Protein AF-A0A958L1R4-F1 (afdb_monomer)

Solvent-accessible surface area (backbone atoms only — not comparable to full-atom values): 6990 Å² total; per-residue (Å²): 76,35,38,36,32,51,45,64,54,96,88,48,94,60,67,41,55,24,39,28,36,67,78,59,57,101,81,49,54,74,39,52,61,81,75,53,76,90,35,90,62,46,78,47,75,43,38,102,87,28,36,29,36,39,30,55,58,89,77,28,43,35,39,32,49,40,82,95,27,45,34,26,48,28,42,77,49,94,89,55,87,46,46,74,34,57,34,39,33,39,28,76,46,97,84,72,44,68,52,44,29,36,24,37,78,84,25,62,84,75,66,47,73,41,80,61,51,58,71,72,72,66,107

Nearest PDB structur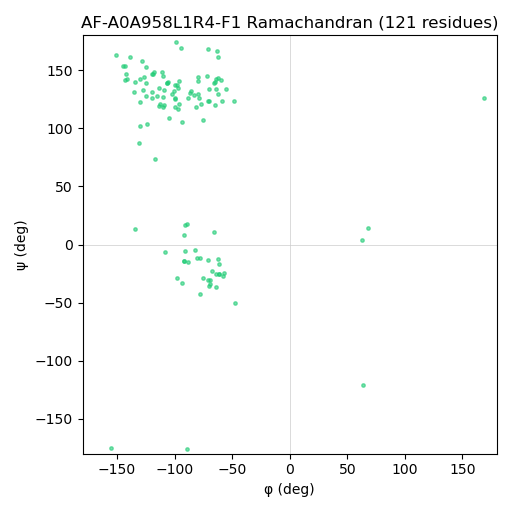es (foldseek):
  4i3d-assembly2_B  TM=4.822E-01  e=2.311E+00  Anguilla japonica
  4i3c-assembly2_B  TM=4.439E-01  e=3.949E+00  Anguilla japonica
  7sn3-assembly1_C  TM=2.971E-01  e=2.191E+00  Severe acute respiratory syndrome coronavirus 2
  8fez-assembly1_B  TM=2.647E-01  e=8.818E+00  Severe acute respiratory syndrome coronavirus 2

Secondary structure (DSSP, 8-state):
-EEEEEE--TT-SS-EEEEEESS--TT---EETTTSPP-SSEEEEEETTEEEEEEEETTEEEEEEPTT--EEEE-S-TTSPPEEESEEEEEE-TTS-EEEEEE-HHHHTTT--EE--HHHHT-

Structure (mmCIF, N/CA/C/O backbone):
data_AF-A0A958L1R4-F1
#
_entry.id   AF-A0A958L1R4-F1
#
loop_
_atom_site.group_PDB
_atom_site.id
_atom_site.type_symbol
_atom_site.label_atom_id
_atom_site.label_alt_id
_atom_site.label_comp_id
_atom_site.label_asym_id
_atom_site.label_entity_id
_atom_site.label_seq_id
_atom_site.pdbx_PDB_ins_code
_atom_site.Cartn_x
_atom_site.Cartn_y
_atom_site.Cartn_z
_atom_site.occupancy
_atom_site.B_iso_or_equiv
_atom_site.auth_seq_id
_atom_site.auth_comp_id
_atom_site.auth_asym_id
_atom_site.auth_atom_id
_atom_site.pdbx_PDB_model_num
ATOM 1 N N . MET A 1 1 ? -4.950 -11.390 -2.210 1.00 80.00 1 MET A N 1
ATOM 2 C CA . MET A 1 1 ? -3.837 -10.841 -1.404 1.00 80.00 1 MET A CA 1
ATOM 3 C C . MET A 1 1 ? -3.088 -9.837 -2.266 1.00 80.00 1 MET A C 1
ATOM 5 O O . MET A 1 1 ? -2.772 -10.135 -3.394 1.00 80.00 1 MET A O 1
ATOM 9 N N . ILE A 1 2 ? -2.825 -8.638 -1.779 1.00 81.94 2 ILE A N 1
ATOM 10 C CA . ILE A 1 2 ? -2.195 -7.547 -2.526 1.00 81.94 2 ILE A CA 1
ATOM 11 C C . ILE A 1 2 ? -0.839 -7.291 -1.887 1.00 81.94 2 ILE A C 1
ATOM 13 O O . ILE A 1 2 ? -0.739 -7.238 -0.661 1.00 81.94 2 ILE A O 1
ATOM 17 N N . LEU A 1 3 ? 0.192 -7.143 -2.707 1.00 85.50 3 LEU A N 1
ATOM 18 C CA . LEU A 1 3 ? 1.544 -6.816 -2.280 1.00 85.50 3 LEU A CA 1
ATOM 19 C C . LEU A 1 3 ? 1.807 -5.333 -2.550 1.00 85.50 3 LEU A C 1
ATOM 21 O O . LEU A 1 3 ? 1.569 -4.848 -3.651 1.00 85.50 3 LEU A O 1
ATOM 25 N N . ALA A 1 4 ? 2.298 -4.621 -1.545 1.00 86.00 4 ALA A N 1
ATOM 26 C CA . ALA A 1 4 ? 2.820 -3.267 -1.640 1.00 86.00 4 ALA A CA 1
ATOM 27 C C . ALA A 1 4 ? 4.321 -3.324 -1.352 1.00 86.00 4 ALA A C 1
ATOM 29 O O . ALA A 1 4 ? 4.726 -3.758 -0.272 1.00 86.00 4 ALA A O 1
ATOM 30 N N . TYR A 1 5 ? 5.150 -2.920 -2.307 1.00 84.38 5 TYR A N 1
ATOM 31 C CA . TYR A 1 5 ? 6.599 -3.075 -2.203 1.00 84.38 5 TYR A CA 1
ATOM 32 C C . TYR A 1 5 ? 7.336 -1.913 -2.852 1.00 84.38 5 TYR A C 1
ATOM 34 O O . TYR A 1 5 ? 6.824 -1.288 -3.773 1.00 84.38 5 TYR A O 1
ATOM 42 N N . VAL A 1 6 ? 8.552 -1.631 -2.384 1.00 81.50 6 VAL A N 1
ATOM 43 C CA . VAL A 1 6 ? 9.401 -0.632 -3.038 1.00 81.50 6 VAL A CA 1
ATOM 44 C C . VAL A 1 6 ? 10.089 -1.260 -4.237 1.00 81.50 6 VAL A C 1
ATOM 46 O O . VAL A 1 6 ? 10.884 -2.191 -4.094 1.00 81.50 6 VAL A O 1
ATOM 49 N N . HIS A 1 7 ? 9.796 -0.728 -5.414 1.00 74.88 7 HIS A N 1
ATOM 50 C CA . HIS A 1 7 ? 10.530 -0.984 -6.634 1.00 74.88 7 HIS A CA 1
ATOM 51 C C . HIS A 1 7 ? 11.561 0.124 -6.855 1.00 74.88 7 HIS A C 1
ATOM 53 O O . HIS A 1 7 ? 11.302 1.302 -6.624 1.00 74.88 7 HIS A O 1
ATOM 59 N N . ARG A 1 8 ? 12.750 -0.248 -7.322 1.00 69.81 8 ARG A N 1
ATOM 60 C CA . ARG A 1 8 ? 13.719 0.707 -7.855 1.00 69.81 8 ARG A CA 1
ATOM 61 C C . ARG A 1 8 ? 14.060 0.258 -9.262 1.00 69.81 8 ARG A C 1
ATOM 63 O O . ARG A 1 8 ? 14.795 -0.718 -9.423 1.00 69.81 8 ARG A O 1
ATOM 70 N N . SER A 1 9 ? 13.505 0.938 -10.260 1.00 65.19 9 SER A N 1
ATOM 71 C CA . SER A 1 9 ? 13.868 0.658 -11.644 1.00 65.19 9 SER A CA 1
ATOM 72 C C . SER A 1 9 ? 15.343 1.027 -11.865 1.00 65.19 9 SER A C 1
ATOM 74 O O . SER A 1 9 ? 15.786 2.067 -11.372 1.00 65.19 9 SER A O 1
ATOM 76 N N . PRO A 1 10 ? 16.132 0.229 -12.610 1.00 65.06 10 PRO A N 1
ATOM 77 C CA . PRO A 1 10 ? 17.517 0.570 -12.943 1.00 65.06 10 PRO A CA 1
ATOM 78 C C . PRO A 1 10 ? 17.664 1.916 -13.665 1.00 65.06 10 PRO A C 1
ATOM 80 O O . PRO A 1 10 ? 18.732 2.524 -13.624 1.00 65.06 10 PRO A O 1
ATOM 83 N N . THR A 1 11 ? 16.607 2.367 -14.346 1.00 65.81 11 THR A N 1
ATOM 84 C CA . THR A 1 11 ? 16.575 3.633 -15.088 1.00 65.81 11 THR A CA 1
ATOM 85 C C . THR A 1 11 ? 16.063 4.806 -14.255 1.00 65.81 11 THR A C 1
ATOM 87 O O . THR A 1 11 ? 16.240 5.953 -14.658 1.00 65.81 11 THR A O 1
ATOM 90 N N . GLU A 1 12 ? 15.439 4.547 -13.106 1.00 64.38 12 GLU A N 1
ATOM 91 C CA . GLU A 1 12 ? 14.859 5.577 -12.247 1.00 64.38 12 GLU A CA 1
ATOM 92 C C . GLU A 1 12 ? 15.797 5.903 -11.086 1.00 64.38 12 GLU A C 1
ATOM 94 O O . GLU A 1 12 ? 16.403 5.035 -10.451 1.00 64.38 12 GLU A O 1
ATOM 99 N N . ARG A 1 13 ? 15.943 7.198 -10.795 1.00 60.31 13 ARG A N 1
ATOM 100 C CA . ARG A 1 13 ? 16.800 7.650 -9.691 1.00 60.31 13 ARG A CA 1
ATOM 101 C C . ARG A 1 13 ? 16.146 7.420 -8.330 1.00 60.31 13 ARG A C 1
ATOM 103 O O . ARG A 1 13 ? 16.870 7.188 -7.357 1.00 60.31 13 ARG A O 1
ATOM 110 N N . VAL A 1 14 ? 14.815 7.442 -8.284 1.00 69.12 14 VAL A N 1
ATOM 111 C CA . VAL A 1 14 ? 14.006 7.415 -7.064 1.00 69.12 14 VAL A CA 1
ATOM 112 C C . VAL A 1 14 ? 13.352 6.045 -6.905 1.00 69.12 14 VAL A C 1
ATOM 114 O O . VAL A 1 14 ? 12.937 5.423 -7.876 1.00 69.12 14 VAL A O 1
ATOM 117 N N . ALA A 1 15 ? 13.333 5.540 -5.674 1.00 73.81 15 ALA A N 1
ATOM 118 C CA . ALA A 1 15 ? 12.621 4.313 -5.351 1.00 73.81 15 ALA A CA 1
ATOM 119 C C . ALA A 1 15 ? 11.131 4.629 -5.187 1.00 73.81 15 ALA A C 1
ATOM 121 O O . ALA A 1 15 ? 10.788 5.646 -4.585 1.00 73.81 15 ALA A O 1
ATOM 122 N N . GLU A 1 16 ? 10.259 3.753 -5.666 1.00 80.81 16 GLU A N 1
ATOM 123 C CA . GLU A 1 16 ? 8.819 3.974 -5.676 1.00 80.81 16 GLU A CA 1
ATOM 124 C C . GLU A 1 16 ? 8.061 2.829 -5.007 1.00 80.81 16 GLU A C 1
ATOM 126 O O . GLU A 1 16 ? 8.446 1.670 -5.134 1.00 80.81 16 GLU A O 1
ATOM 131 N N . LEU A 1 17 ? 6.974 3.133 -4.297 1.00 86.94 17 LEU A N 1
ATOM 132 C CA . LEU A 1 17 ? 6.051 2.116 -3.809 1.00 86.94 17 LEU A CA 1
ATOM 133 C C . LEU A 1 17 ? 5.131 1.658 -4.950 1.00 86.94 17 LEU A C 1
ATOM 135 O O . LEU A 1 17 ? 4.437 2.463 -5.561 1.00 86.94 17 LEU A O 1
ATOM 139 N N . CYS A 1 18 ? 5.076 0.355 -5.191 1.00 89.88 18 CYS A N 1
ATOM 140 C CA . CYS A 1 18 ? 4.213 -0.251 -6.195 1.00 89.88 18 CYS A CA 1
ATOM 141 C C . CYS A 1 18 ? 3.218 -1.219 -5.554 1.00 89.88 18 CYS A C 1
ATOM 143 O O . CYS A 1 18 ? 3.541 -1.920 -4.591 1.00 89.88 18 CYS A O 1
ATOM 145 N N . LEU A 1 19 ? 2.021 -1.294 -6.134 1.00 90.81 19 LEU A N 1
ATOM 146 C CA . LEU A 1 19 ? 1.012 -2.307 -5.831 1.00 90.81 19 LEU A CA 1
ATOM 147 C C . LEU A 1 19 ? 1.082 -3.439 -6.857 1.00 90.81 19 LEU A C 1
ATOM 149 O O . LEU A 1 19 ? 1.140 -3.187 -8.057 1.00 90.81 19 LEU A O 1
ATOM 153 N N . LEU A 1 20 ? 1.039 -4.685 -6.398 1.00 90.00 20 LEU A N 1
ATOM 154 C CA . LEU A 1 20 ? 1.058 -5.866 -7.254 1.00 90.00 20 LEU A CA 1
ATOM 155 C C . LEU A 1 20 ? 0.126 -6.947 -6.718 1.00 90.00 20 LEU A C 1
ATOM 157 O O . LEU A 1 20 ? 0.006 -7.167 -5.511 1.00 90.00 20 LEU A O 1
ATOM 161 N N . ALA A 1 21 ? -0.529 -7.635 -7.645 1.00 88.12 21 ALA A N 1
ATOM 162 C CA . ALA A 1 21 ? -1.369 -8.776 -7.339 1.00 88.12 21 ALA A CA 1
ATOM 163 C C . ALA A 1 21 ? -0.539 -9.926 -6.745 1.00 88.12 21 ALA A C 1
ATOM 165 O O . ALA A 1 21 ? 0.573 -10.191 -7.201 1.00 88.12 21 ALA A O 1
ATOM 166 N N . SER A 1 22 ? -1.068 -10.659 -5.763 1.00 81.50 22 SER A N 1
ATOM 167 C CA . SER A 1 22 ? -0.357 -11.835 -5.228 1.00 81.50 22 SER A CA 1
ATOM 168 C C . SER A 1 22 ? -0.285 -12.987 -6.220 1.00 81.50 22 SER A C 1
ATOM 170 O O . SER A 1 22 ? 0.656 -13.779 -6.192 1.00 81.50 22 SER A O 1
ATOM 172 N N . LYS A 1 23 ? -1.300 -13.098 -7.077 1.00 81.56 23 LYS A N 1
ATOM 173 C CA . LYS A 1 23 ? -1.386 -14.089 -8.146 1.00 81.56 23 LYS A CA 1
ATOM 174 C C . LYS A 1 23 ? -1.407 -13.336 -9.470 1.00 81.56 23 LYS A C 1
ATOM 176 O O . LYS A 1 23 ? -2.480 -13.210 -10.061 1.00 81.56 23 LYS A O 1
ATOM 181 N N . PRO A 1 24 ? -0.259 -12.778 -9.892 1.00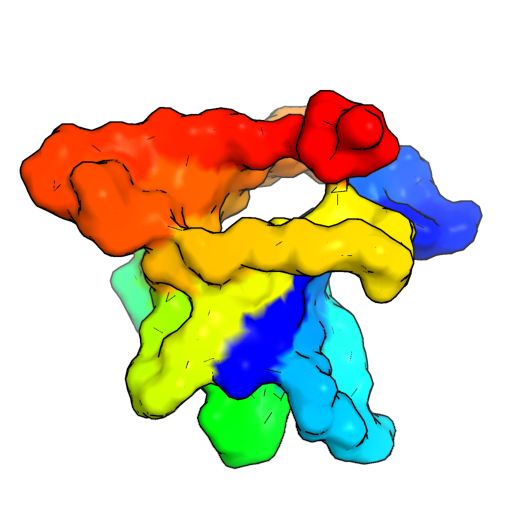 77.38 24 PRO A N 1
ATOM 182 C CA . PRO A 1 24 ? -0.203 -12.038 -11.134 1.00 77.38 24 PRO A CA 1
ATOM 183 C C . PRO A 1 24 ? -0.511 -12.980 -12.302 1.00 77.38 24 PRO A C 1
ATOM 185 O O . PRO A 1 24 ? 0.006 -14.095 -12.379 1.00 77.38 24 PRO A O 1
ATOM 188 N N . ASP A 1 25 ? -1.373 -12.532 -13.204 1.00 80.62 25 ASP A N 1
ATOM 189 C CA . ASP A 1 25 ? -1.520 -13.116 -14.532 1.00 80.62 25 ASP A CA 1
ATOM 190 C C . ASP A 1 25 ? -0.560 -12.439 -15.527 1.00 80.62 25 ASP A C 1
ATOM 192 O O . ASP A 1 25 ? 0.234 -11.567 -15.172 1.00 80.62 25 ASP A O 1
ATOM 196 N N . ARG A 1 26 ? -0.634 -12.819 -16.807 1.00 80.31 26 ARG A N 1
ATOM 197 C CA . ARG A 1 26 ? 0.228 -12.251 -17.861 1.00 80.31 26 ARG A CA 1
ATOM 198 C C . ARG A 1 26 ? 0.047 -10.743 -18.096 1.00 80.31 26 ARG A C 1
ATOM 200 O O . ARG A 1 26 ? 0.834 -10.163 -18.834 1.00 80.31 26 ARG A O 1
ATOM 207 N N . PHE A 1 27 ? -1.007 -10.142 -17.548 1.00 75.94 27 PHE A N 1
ATOM 208 C CA . PHE A 1 27 ? -1.320 -8.719 -17.674 1.00 75.94 27 PHE A CA 1
ATOM 209 C C . PHE A 1 27 ? -1.091 -7.951 -16.370 1.00 75.94 27 PHE A C 1
ATOM 211 O O . PHE A 1 27 ? -1.192 -6.727 -16.351 1.00 75.94 27 PHE A O 1
ATOM 218 N N . SER A 1 28 ? -0.779 -8.657 -15.285 1.00 78.00 28 SER A N 1
ATOM 219 C CA . SER A 1 28 ? -0.533 -8.069 -13.981 1.00 78.00 28 SER A CA 1
ATOM 220 C C . SER A 1 28 ? 0.841 -7.417 -13.979 1.00 78.00 28 SER A C 1
ATOM 222 O O . SER A 1 28 ? 1.873 -8.089 -13.972 1.00 78.00 28 SER A O 1
ATOM 224 N N . VAL A 1 29 ? 0.839 -6.090 -13.993 1.00 84.12 29 VAL A N 1
ATOM 225 C CA . VAL A 1 29 ? 2.038 -5.264 -13.885 1.00 84.12 29 VAL A CA 1
ATOM 226 C C . VAL A 1 29 ? 2.033 -4.532 -12.547 1.00 84.12 29 VAL A C 1
ATOM 228 O O . VAL A 1 29 ? 0.957 -4.210 -12.037 1.00 84.12 29 VAL A O 1
ATOM 231 N N . PRO A 1 30 ? 3.208 -4.260 -11.959 1.00 87.19 30 PRO A N 1
ATOM 232 C CA . PRO A 1 30 ? 3.295 -3.376 -10.808 1.00 87.19 30 PRO A CA 1
ATOM 233 C C . PRO A 1 30 ? 2.662 -2.022 -11.126 1.00 87.19 30 PRO A C 1
ATOM 235 O O . PRO A 1 30 ? 2.925 -1.455 -12.186 1.00 87.19 30 PRO A O 1
ATOM 238 N N . ILE A 1 31 ? 1.839 -1.513 -10.212 1.00 89.38 31 ILE A N 1
ATOM 239 C CA . ILE A 1 31 ? 1.180 -0.215 -10.346 1.00 89.38 31 ILE A CA 1
ATOM 240 C C . ILE A 1 31 ? 1.886 0.786 -9.428 1.00 89.38 31 ILE A C 1
ATOM 242 O O . ILE A 1 31 ? 1.728 0.689 -8.206 1.00 89.38 31 ILE A O 1
ATOM 246 N N . PRO A 1 32 ? 2.632 1.746 -9.998 1.00 88.88 32 PRO A N 1
ATOM 247 C CA . PRO A 1 32 ? 3.109 2.935 -9.307 1.00 88.88 32 PRO A CA 1
ATOM 248 C C . PRO A 1 32 ? 2.004 3.641 -8.513 1.00 88.88 32 PRO A C 1
ATOM 250 O O . PRO A 1 32 ? 0.979 4.031 -9.083 1.00 88.88 32 PRO A O 1
ATOM 253 N N . VAL A 1 33 ? 2.188 3.847 -7.205 1.00 87.75 33 VAL A N 1
ATOM 254 C CA . VAL A 1 33 ? 1.222 4.615 -6.396 1.00 87.75 33 VAL A CA 1
ATOM 255 C C . VAL A 1 33 ? 1.195 6.094 -6.791 1.00 87.75 33 VAL A C 1
ATOM 257 O O . VAL A 1 33 ? 0.182 6.766 -6.574 1.00 87.75 33 VAL A O 1
ATOM 260 N N . PHE A 1 34 ? 2.260 6.632 -7.405 1.00 82.12 34 PHE A N 1
ATOM 261 C CA . PHE A 1 34 ? 2.205 8.003 -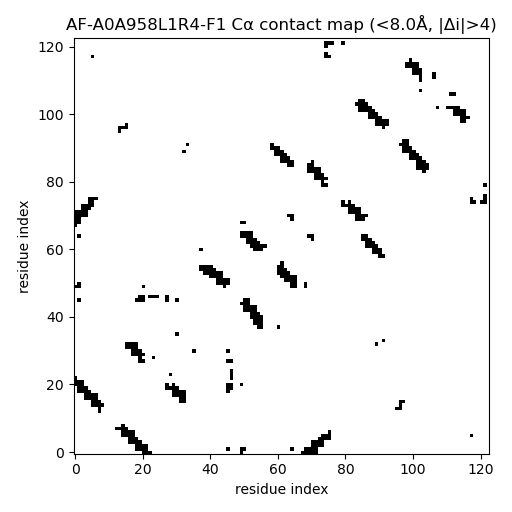7.927 1.00 82.12 34 PHE A CA 1
ATOM 262 C C . PHE A 1 34 ? 1.313 8.109 -9.166 1.00 82.12 34 PHE A C 1
ATOM 264 O O . PHE A 1 34 ? 0.690 9.153 -9.374 1.00 82.12 34 PHE A O 1
ATOM 271 N N . ALA A 1 35 ? 1.223 7.042 -9.967 1.00 83.31 35 ALA A N 1
ATOM 272 C CA . ALA A 1 35 ? 0.467 7.043 -11.218 1.00 83.31 35 ALA A CA 1
ATOM 273 C C . ALA A 1 35 ? -1.042 6.912 -10.991 1.00 83.31 35 ALA A C 1
ATOM 275 O O . ALA A 1 35 ? -1.828 7.124 -11.915 1.00 83.31 35 ALA A O 1
ATOM 276 N N . THR A 1 36 ? -1.471 6.574 -9.772 1.00 83.75 36 THR A N 1
ATOM 277 C CA . THR A 1 36 ? -2.895 6.509 -9.452 1.00 83.75 36 THR A CA 1
ATOM 278 C C . THR A 1 36 ? -3.474 7.924 -9.422 1.00 83.75 36 THR A C 1
ATOM 280 O O . THR A 1 36 ? -2.968 8.757 -8.661 1.00 83.75 36 THR A O 1
ATOM 283 N N . PRO A 1 37 ? -4.514 8.221 -10.220 1.00 77.00 37 PRO A N 1
ATOM 284 C CA . PRO A 1 37 ? -5.087 9.555 -10.270 1.00 77.00 37 PRO A CA 1
ATOM 285 C C . PRO A 1 37 ? -5.658 9.946 -8.907 1.00 77.00 37 PRO A C 1
ATOM 287 O O . PRO A 1 37 ? -6.237 9.120 -8.196 1.00 77.00 37 PRO A O 1
ATOM 290 N N . GLY A 1 38 ? -5.511 11.226 -8.573 1.00 74.12 38 GLY A N 1
ATOM 291 C CA . GLY A 1 38 ? -6.163 11.814 -7.415 1.00 74.12 38 GLY A CA 1
ATOM 292 C C . GLY A 1 38 ? -7.676 11.679 -7.524 1.00 74.12 38 GLY A C 1
ATOM 293 O O . GLY A 1 38 ? -8.269 12.063 -8.535 1.00 74.12 38 GLY A O 1
ATOM 294 N N . THR A 1 39 ? -8.306 11.066 -6.525 1.00 81.06 39 THR A N 1
ATOM 295 C CA . THR A 1 39 ? -9.751 10.857 -6.513 1.00 81.06 39 THR A CA 1
ATOM 296 C C . THR A 1 39 ? -10.309 11.006 -5.106 1.00 81.06 39 THR A C 1
ATOM 298 O O . THR A 1 39 ? -9.736 10.524 -4.128 1.00 81.06 39 THR A O 1
ATOM 301 N N . LYS A 1 40 ? -11.499 11.612 -5.010 1.00 82.62 40 LYS A N 1
ATOM 302 C CA . LYS A 1 40 ? -12.288 11.670 -3.765 1.00 82.62 40 LYS A CA 1
ATOM 303 C C . LYS A 1 40 ? -12.686 10.278 -3.258 1.00 82.62 40 LYS A C 1
ATOM 305 O O . LYS A 1 40 ? -13.091 10.129 -2.111 1.00 82.62 40 LYS A O 1
ATOM 310 N N . GLY A 1 41 ? -12.601 9.276 -4.127 1.00 84.69 41 GLY A N 1
ATOM 311 C CA . GLY A 1 41 ?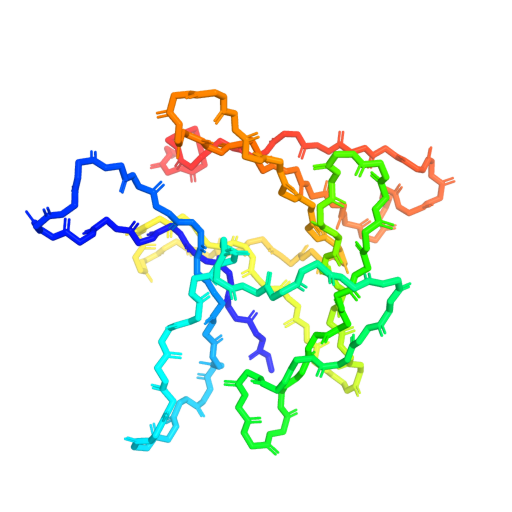 -12.858 7.879 -3.834 1.00 84.69 41 GLY A CA 1
ATOM 312 C C . GLY A 1 41 ? -12.926 7.092 -5.134 1.00 84.69 41 GLY A C 1
ATOM 313 O O . GLY A 1 41 ? -13.673 7.444 -6.045 1.00 84.69 41 GLY A O 1
ATOM 314 N N . GLY A 1 42 ? -12.139 6.030 -5.239 1.00 89.75 42 GLY A N 1
ATOM 315 C CA . GLY A 1 42 ? -12.133 5.152 -6.402 1.00 89.75 42 GLY A CA 1
ATOM 316 C C . GLY A 1 42 ? -11.735 3.736 -6.032 1.00 89.75 42 GLY A C 1
ATOM 317 O O . GLY A 1 42 ? -11.173 3.505 -4.964 1.00 89.75 42 GLY A O 1
ATOM 318 N N . VAL A 1 43 ? -12.028 2.790 -6.919 1.00 91.31 43 VAL A N 1
ATOM 319 C CA . VAL A 1 43 ? -11.552 1.409 -6.817 1.00 91.31 43 VAL A CA 1
ATOM 320 C C . VAL A 1 43 ? -10.510 1.198 -7.904 1.00 91.31 43 VAL A C 1
ATOM 322 O O . VAL A 1 43 ? -10.804 1.354 -9.087 1.00 91.31 43 VAL A O 1
ATOM 325 N N . LEU A 1 44 ? -9.297 0.849 -7.494 1.00 91.12 44 LEU A N 1
ATOM 326 C CA . LEU A 1 44 ? -8.213 0.455 -8.378 1.00 91.12 44 LEU A CA 1
ATOM 327 C C . LEU A 1 44 ? -8.121 -1.069 -8.383 1.00 91.12 44 LEU A C 1
ATOM 329 O O . LEU A 1 44 ? -7.859 -1.692 -7.351 1.00 91.12 44 LEU A O 1
ATOM 333 N N . LEU A 1 45 ? -8.326 -1.660 -9.556 1.00 90.31 45 LEU A N 1
ATOM 334 C CA . LEU A 1 45 ? -8.097 -3.082 -9.774 1.00 90.31 45 LEU A CA 1
ATOM 335 C C . LEU A 1 45 ? -6.590 -3.321 -9.899 1.00 90.31 45 LEU A C 1
ATOM 337 O O . LEU A 1 45 ? -5.940 -2.746 -10.768 1.00 90.31 45 LEU A O 1
ATOM 341 N N . VAL A 1 46 ? -6.049 -4.158 -9.017 1.00 88.50 46 VAL A N 1
ATOM 342 C CA . VAL A 1 46 ? -4.631 -4.552 -8.999 1.00 88.50 46 VAL A CA 1
ATOM 343 C C . VAL A 1 46 ? -4.437 -5.908 -9.687 1.00 88.50 46 VAL A C 1
ATOM 345 O O . VAL A 1 46 ? -3.395 -6.164 -10.280 1.00 88.50 46 VAL A O 1
ATOM 348 N N . GLY A 1 47 ? -5.455 -6.769 -9.646 1.00 87.12 47 GLY A N 1
ATOM 349 C CA . GLY A 1 47 ? -5.499 -8.046 -10.354 1.00 87.12 47 GLY A CA 1
ATOM 350 C C . GLY A 1 47 ? -6.942 -8.497 -10.614 1.00 87.12 47 GLY A C 1
ATOM 351 O O . GLY A 1 47 ? -7.879 -7.777 -10.261 1.00 87.12 47 GLY A O 1
ATOM 352 N N . PRO A 1 48 ? -7.159 -9.704 -11.172 1.00 85.00 48 PRO A N 1
ATOM 353 C CA . PRO A 1 48 ? -8.495 -10.188 -11.552 1.00 85.00 48 PRO A CA 1
ATOM 354 C C . PRO A 1 48 ? -9.514 -10.242 -10.402 1.00 85.00 48 PRO A C 1
ATOM 356 O O . PRO A 1 48 ? -10.720 -10.150 -10.624 1.00 85.00 48 PRO A O 1
ATOM 359 N N . HIS A 1 49 ? -9.028 -10.400 -9.169 1.00 86.06 49 HIS A N 1
ATOM 360 C CA . HIS A 1 49 ? -9.845 -10.531 -7.957 1.00 86.06 49 HIS A CA 1
ATOM 361 C C . HIS A 1 49 ? -9.332 -9.661 -6.802 1.00 86.06 49 HIS A C 1
ATOM 363 O O . HIS A 1 49 ? -9.686 -9.877 -5.645 1.00 86.06 49 HIS A O 1
ATOM 369 N N . GLU A 1 50 ? -8.438 -8.722 -7.097 1.00 89.88 50 GLU A N 1
ATOM 370 C CA . GLU A 1 50 ? -7.681 -7.985 -6.094 1.00 89.88 50 GLU A CA 1
ATOM 371 C C . GLU A 1 50 ? -7.797 -6.499 -6.389 1.00 89.88 50 GLU A C 1
ATOM 373 O O . GLU A 1 50 ? -7.470 -6.046 -7.486 1.00 89.88 50 GLU A O 1
ATOM 378 N N . ALA A 1 51 ? -8.291 -5.744 -5.414 1.00 91.69 51 ALA A N 1
ATOM 379 C CA . ALA A 1 51 ? -8.540 -4.325 -5.572 1.00 91.69 51 ALA A CA 1
ATOM 380 C C . ALA A 1 51 ? -8.221 -3.557 -4.294 1.00 91.69 51 ALA A C 1
ATOM 382 O O . ALA A 1 51 ? -8.309 -4.089 -3.183 1.00 91.69 51 ALA A O 1
ATOM 383 N N . VAL A 1 52 ? -7.892 -2.284 -4.466 1.00 93.62 52 VAL A N 1
ATOM 384 C CA . VAL A 1 52 ? -7.788 -1.311 -3.381 1.00 93.62 52 VAL A CA 1
ATOM 385 C C . VAL A 1 52 ? -8.772 -0.179 -3.629 1.00 93.62 52 VAL A C 1
ATOM 387 O O . VAL A 1 52 ? -9.027 0.191 -4.774 1.00 93.62 52 VAL A O 1
ATOM 390 N N . THR A 1 53 ? -9.319 0.398 -2.567 1.00 94.81 53 THR A N 1
ATOM 391 C CA . THR A 1 53 ? -9.869 1.745 -2.654 1.00 94.81 53 THR A CA 1
ATOM 392 C C . THR A 1 53 ? -8.732 2.749 -2.584 1.00 94.81 53 THR A C 1
ATOM 394 O O . THR A 1 53 ? -7.756 2.528 -1.868 1.00 94.81 53 THR A O 1
ATOM 397 N N . VAL A 1 54 ? -8.863 3.840 -3.329 1.00 94.44 54 VAL A N 1
ATOM 398 C CA . VAL A 1 54 ? -7.962 4.993 -3.293 1.00 94.44 54 VAL A CA 1
ATOM 399 C C . VAL A 1 54 ? -8.789 6.202 -2.891 1.00 94.44 54 VAL A C 1
ATOM 401 O O . VAL A 1 54 ? -9.828 6.463 -3.500 1.00 94.44 54 VAL A O 1
ATOM 404 N N . VAL A 1 55 ? -8.360 6.904 -1.847 1.00 94.19 55 VAL A N 1
ATOM 405 C CA . VAL A 1 55 ? -9.025 8.106 -1.330 1.00 94.19 55 VAL A CA 1
ATOM 406 C C . VAL A 1 55 ? -7.970 9.167 -1.056 1.00 94.19 55 VAL A C 1
ATOM 408 O O . VAL A 1 55 ? -6.968 8.881 -0.402 1.00 94.19 55 VAL A O 1
ATOM 411 N N . GLU A 1 56 ? -8.191 10.384 -1.538 1.00 93.31 56 GLU A N 1
ATOM 412 C CA . GLU A 1 56 ? -7.390 11.542 -1.142 1.00 93.31 56 GLU A CA 1
ATOM 413 C C . GLU A 1 56 ? -7.833 12.091 0.220 1.00 93.31 56 GLU A C 1
ATOM 415 O O . GLU A 1 56 ? -9.014 12.356 0.447 1.00 93.31 56 GLU A O 1
ATOM 420 N N . ASP A 1 57 ? -6.864 12.277 1.114 1.00 91.94 57 ASP A N 1
ATOM 421 C CA . ASP A 1 57 ? -7.011 12.856 2.449 1.00 91.94 57 ASP A CA 1
ATOM 422 C C . ASP A 1 57 ? -5.941 13.945 2.646 1.00 91.94 57 ASP A C 1
ATOM 424 O O . ASP A 1 57 ? -4.811 13.690 3.073 1.00 91.94 57 ASP A O 1
ATOM 428 N N . GLY A 1 58 ? -6.271 15.173 2.239 1.00 91.75 58 GLY A N 1
ATOM 429 C CA . GLY A 1 58 ? -5.307 16.272 2.166 1.00 91.75 58 GLY A CA 1
ATOM 430 C C . GLY A 1 58 ? -4.203 15.980 1.146 1.00 91.75 58 GLY A C 1
ATOM 431 O O . GLY A 1 58 ? -4.482 15.770 -0.029 1.00 91.75 58 GLY A O 1
ATOM 432 N N . GLU A 1 59 ? -2.950 15.958 1.600 1.00 91.81 59 GLU A N 1
ATOM 433 C CA . GLU A 1 59 ? -1.776 15.618 0.774 1.00 91.81 59 GLU A CA 1
ATOM 434 C C . GLU A 1 59 ? -1.559 14.101 0.629 1.00 91.81 59 GLU A C 1
ATOM 436 O O . GLU A 1 59 ? -0.643 13.659 -0.067 1.00 91.81 59 GLU A O 1
ATOM 441 N N . TRP A 1 60 ? -2.359 13.291 1.325 1.00 93.56 60 TRP A N 1
ATOM 442 C CA . TRP A 1 60 ? -2.181 11.849 1.384 1.00 93.56 60 TRP A CA 1
ATOM 443 C C . TRP A 1 60 ? -3.095 11.131 0.405 1.00 93.56 60 TRP A C 1
ATOM 445 O O . TRP A 1 60 ? -4.296 11.383 0.348 1.00 93.56 60 TRP A O 1
ATOM 455 N N . ARG A 1 61 ? -2.548 10.133 -0.286 1.00 93.56 61 ARG A N 1
ATOM 456 C CA . ARG A 1 61 ? -3.338 9.103 -0.964 1.00 93.56 61 ARG A CA 1
ATOM 457 C C . ARG A 1 61 ? -3.419 7.884 -0.073 1.00 93.56 61 ARG A C 1
ATOM 459 O O . ARG A 1 61 ? -2.395 7.274 0.227 1.00 93.56 61 ARG A O 1
ATOM 466 N N . VAL A 1 62 ? -4.625 7.541 0.355 1.00 94.88 62 VAL A N 1
ATOM 467 C CA . VAL A 1 62 ? -4.899 6.413 1.240 1.00 94.88 62 VAL A CA 1
ATOM 468 C C . VAL A 1 62 ? -5.383 5.232 0.417 1.00 94.88 62 VAL A C 1
ATOM 470 O O . VAL A 1 62 ? -6.378 5.333 -0.299 1.00 94.88 62 VAL A O 1
ATOM 473 N N . PHE A 1 63 ? -4.708 4.098 0.568 1.00 94.94 63 PHE A N 1
ATOM 474 C CA . PHE A 1 63 ? -5.069 2.843 -0.069 1.00 94.94 63 PHE A CA 1
ATOM 475 C C . PHE A 1 63 ? -5.572 1.854 0.977 1.00 94.94 63 PHE A C 1
ATOM 477 O O . PHE A 1 63 ? -4.889 1.580 1.969 1.00 94.94 63 PHE A O 1
ATOM 484 N N . THR A 1 64 ? -6.759 1.297 0.744 1.00 95.62 64 THR A N 1
ATOM 485 C CA . THR A 1 64 ? -7.366 0.272 1.608 1.00 95.62 64 THR A CA 1
ATOM 486 C C . THR A 1 64 ? -7.699 -0.948 0.754 1.00 95.62 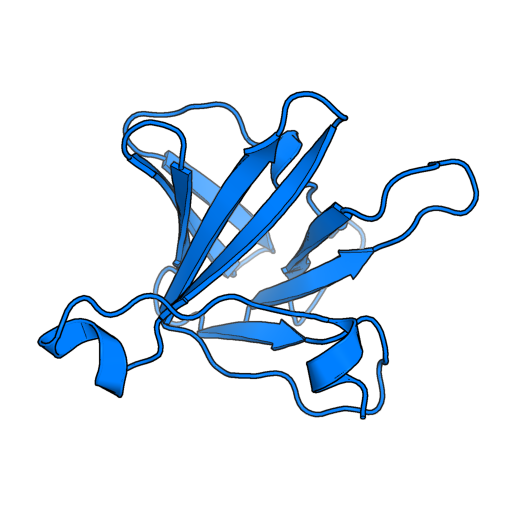64 THR A C 1
ATOM 488 O O . THR A 1 64 ? -8.342 -0.783 -0.278 1.00 95.62 64 THR A O 1
ATOM 491 N N . PRO A 1 65 ? -7.284 -2.173 1.115 1.00 94.50 65 PRO A N 1
ATOM 492 C CA . PRO A 1 65 ? -7.653 -3.350 0.344 1.00 94.50 65 PRO A CA 1
ATOM 493 C C . PRO A 1 65 ? -9.168 -3.582 0.414 1.00 94.50 65 PRO A C 1
ATOM 495 O O . PRO A 1 65 ? -9.783 -3.423 1.468 1.00 94.50 65 PRO A O 1
ATOM 498 N N . VAL A 1 66 ? -9.764 -3.971 -0.711 1.00 93.69 66 VAL A N 1
ATOM 499 C CA . VAL A 1 66 ? -11.167 -4.393 -0.781 1.00 93.69 66 VAL A CA 1
ATOM 500 C C . VAL A 1 66 ? -11.252 -5.862 -0.381 1.00 93.69 66 VAL A C 1
ATOM 502 O O . VAL A 1 66 ? -10.527 -6.703 -0.918 1.00 93.69 66 VAL A O 1
ATOM 505 N N . GLU A 1 67 ? -12.134 -6.189 0.561 1.00 88.69 67 GLU A N 1
ATOM 506 C CA . GLU A 1 67 ? -12.318 -7.568 1.013 1.00 88.69 67 GLU A CA 1
ATOM 507 C C . GLU A 1 67 ? -12.745 -8.493 -0.144 1.00 88.69 67 GLU A C 1
ATOM 509 O O . GLU A 1 67 ? -13.511 -8.078 -1.015 1.00 88.69 67 GLU A O 1
ATOM 514 N N . PRO A 1 68 ? -12.242 -9.743 -0.193 1.00 88.38 68 PRO A N 1
ATOM 515 C CA . PRO A 1 68 ? -11.460 -10.450 0.832 1.00 88.38 68 PRO A CA 1
ATOM 516 C C . PRO A 1 68 ? -9.934 -10.243 0.723 1.00 88.38 68 PRO A C 1
ATOM 518 O O . PRO A 1 68 ? -9.154 -11.035 1.252 1.00 88.38 68 PRO A O 1
ATOM 521 N N . SER A 1 69 ? -9.465 -9.225 -0.003 1.00 87.62 69 SER A N 1
ATOM 522 C CA . SER A 1 69 ? -8.029 -8.992 -0.151 1.00 87.62 69 SER A CA 1
ATOM 523 C C . SER A 1 69 ? -7.394 -8.456 1.131 1.00 87.62 69 SER A C 1
ATOM 525 O O . SER A 1 69 ? -7.961 -7.648 1.859 1.00 87.62 69 SER A O 1
ATOM 527 N N . HIS A 1 70 ? -6.156 -8.876 1.367 1.00 90.31 70 HIS A N 1
ATOM 528 C CA . HIS A 1 70 ? -5.278 -8.334 2.400 1.00 90.31 70 HIS A CA 1
ATOM 529 C C . HIS A 1 70 ? -4.155 -7.552 1.742 1.00 90.31 70 HIS A C 1
ATOM 531 O O . HIS A 1 70 ? -3.689 -7.982 0.692 1.00 90.31 70 HIS A O 1
ATOM 537 N N . LEU A 1 71 ? -3.696 -6.467 2.359 1.00 91.12 71 LEU A N 1
ATOM 538 C CA . LEU A 1 71 ? -2.542 -5.711 1.890 1.00 91.12 71 LEU A CA 1
ATOM 539 C C . LEU A 1 71 ? -1.304 -6.108 2.700 1.00 91.12 71 LEU A C 1
ATOM 541 O O . LEU A 1 71 ? -1.321 -6.072 3.930 1.00 91.12 71 LEU A O 1
ATOM 545 N N . PHE A 1 72 ? -0.241 -6.498 2.007 1.00 90.69 72 PHE A N 1
ATOM 546 C CA . PHE A 1 72 ? 1.045 -6.856 2.592 1.00 90.69 72 PHE A CA 1
ATOM 547 C C . PHE A 1 72 ? 2.082 -5.826 2.183 1.00 90.69 72 PHE A C 1
ATOM 549 O O . PHE A 1 72 ? 2.345 -5.655 1.001 1.00 90.69 72 PHE A O 1
ATOM 556 N N . LEU A 1 73 ? 2.690 -5.170 3.161 1.00 89.50 73 LEU A N 1
ATOM 557 C CA . LEU A 1 73 ? 3.761 -4.212 2.956 1.00 89.50 73 LEU A CA 1
ATOM 558 C C . LEU A 1 73 ? 5.108 -4.928 3.091 1.00 89.50 73 LEU A C 1
ATOM 560 O O . LEU A 1 73 ? 5.512 -5.302 4.194 1.00 89.50 73 LEU A O 1
ATOM 564 N N . THR A 1 74 ? 5.782 -5.171 1.973 1.00 85.12 74 THR A N 1
ATOM 565 C CA . THR A 1 74 ? 7.030 -5.944 1.908 1.00 85.12 74 THR A CA 1
ATOM 566 C C . THR A 1 74 ? 8.231 -5.030 1.661 1.00 85.12 74 THR A C 1
ATOM 568 O O . THR A 1 74 ? 8.145 -4.130 0.821 1.00 85.12 74 THR A O 1
ATOM 571 N N . PRO A 1 75 ? 9.377 -5.254 2.333 1.00 74.44 75 PRO A N 1
ATOM 572 C CA . PRO A 1 75 ? 10.625 -4.602 1.949 1.00 74.44 75 PRO A CA 1
ATOM 573 C C . PRO A 1 75 ? 11.040 -5.037 0.527 1.00 74.44 75 PRO A C 1
ATOM 575 O O . PRO A 1 75 ? 10.533 -6.037 0.021 1.00 74.44 75 PRO A O 1
ATOM 578 N N . PRO A 1 76 ? 11.999 -4.350 -0.120 1.00 63.25 76 PRO A N 1
ATOM 579 C CA . PRO A 1 76 ? 12.504 -4.708 -1.456 1.00 63.25 76 PRO A CA 1
ATOM 580 C C . PRO A 1 76 ? 13.253 -6.061 -1.520 1.00 63.25 76 PRO A C 1
ATOM 582 O O . PRO A 1 76 ? 13.906 -6.360 -2.517 1.00 63.25 76 PRO A O 1
ATOM 585 N N . GLN A 1 77 ? 13.199 -6.870 -0.458 1.00 61.03 77 GLN A N 1
ATOM 586 C CA . GLN A 1 77 ? 13.868 -8.160 -0.325 1.00 61.03 77 GLN A CA 1
ATOM 587 C C . GLN A 1 77 ? 12.820 -9.293 -0.348 1.00 61.03 77 GLN A C 1
ATOM 589 O O . GLN A 1 77 ? 11.952 -9.320 0.529 1.00 61.03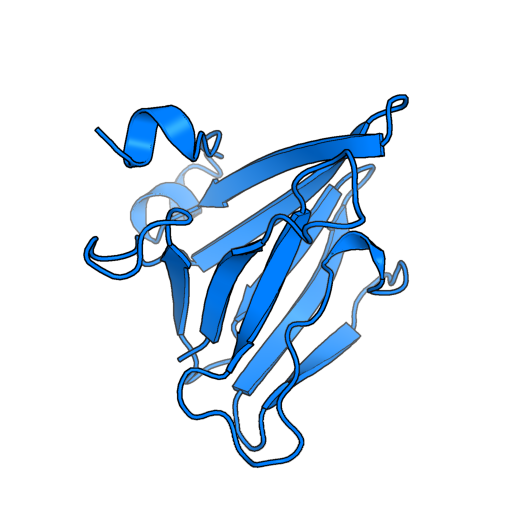 77 GLN A O 1
ATOM 594 N N . PRO A 1 78 ? 12.865 -10.209 -1.336 1.00 55.50 78 PRO A N 1
ATOM 595 C CA . PRO A 1 78 ? 11.822 -11.220 -1.560 1.00 55.50 78 PRO A CA 1
ATOM 596 C C . PRO A 1 78 ? 11.766 -12.327 -0.493 1.00 55.50 78 PRO A C 1
ATOM 598 O O . PRO A 1 78 ? 10.804 -13.086 -0.441 1.00 55.50 78 PRO A O 1
ATOM 601 N N . ASP A 1 79 ? 12.787 -12.433 0.351 1.00 59.28 79 ASP A N 1
ATOM 602 C CA . ASP A 1 79 ? 12.966 -13.441 1.398 1.00 59.28 79 ASP A CA 1
ATOM 603 C C . ASP A 1 79 ? 12.401 -13.024 2.767 1.00 59.28 79 ASP A C 1
ATOM 605 O O . ASP A 1 79 ? 12.368 -13.834 3.696 1.00 59.28 79 ASP A O 1
ATOM 609 N N . ARG A 1 80 ? 11.922 -11.781 2.912 1.00 61.28 80 ARG A N 1
ATOM 610 C CA . ARG A 1 80 ? 11.388 -11.273 4.182 1.00 61.28 80 ARG A CA 1
ATOM 611 C C . ARG A 1 80 ? 9.860 -11.294 4.216 1.00 61.28 80 ARG A C 1
ATOM 613 O O . ARG A 1 80 ? 9.223 -10.779 3.294 1.00 61.28 80 ARG A O 1
ATOM 620 N N . PRO A 1 81 ? 9.245 -11.812 5.298 1.00 60.78 81 PRO A N 1
ATOM 621 C CA . PRO A 1 81 ? 7.798 -11.792 5.433 1.00 60.78 81 PRO A CA 1
ATOM 622 C C . PRO A 1 81 ? 7.318 -10.339 5.528 1.00 60.78 81 PRO A C 1
ATOM 624 O O . PRO A 1 81 ? 7.720 -9.591 6.419 1.00 60.78 81 PRO A O 1
ATOM 627 N N . GLY A 1 82 ? 6.470 -9.933 4.583 1.00 77.38 82 GLY A N 1
ATOM 628 C CA . GLY A 1 82 ? 5.831 -8.621 4.606 1.00 77.38 82 GLY A CA 1
ATOM 629 C C . GLY A 1 82 ? 4.930 -8.428 5.823 1.00 77.38 82 GLY A C 1
ATOM 630 O O . GLY A 1 82 ? 4.481 -9.381 6.461 1.00 77.38 82 GLY A O 1
ATOM 631 N N . LEU A 1 83 ? 4.626 -7.172 6.128 1.00 88.50 83 LEU A N 1
ATOM 632 C CA . LEU A 1 83 ? 3.713 -6.799 7.196 1.00 88.50 83 LEU A CA 1
ATOM 633 C C . LEU A 1 83 ? 2.277 -6.752 6.671 1.00 88.50 83 LEU A C 1
ATOM 635 O O . LEU A 1 83 ? 1.995 -6.018 5.729 1.00 88.50 83 LEU A O 1
ATOM 639 N N . ILE A 1 84 ? 1.348 -7.466 7.310 1.00 90.94 84 ILE A N 1
ATOM 640 C CA . ILE A 1 84 ? -0.079 -7.287 7.013 1.00 90.94 84 ILE A CA 1
ATOM 641 C C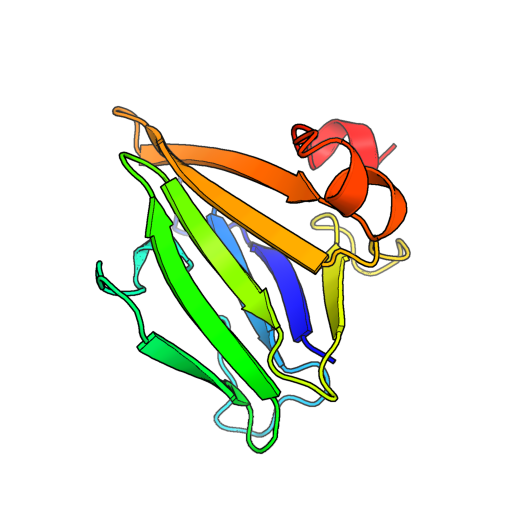 . ILE A 1 84 ? -0.523 -5.929 7.553 1.00 90.94 84 ILE A C 1
ATOM 643 O O . ILE A 1 84 ? -0.404 -5.647 8.753 1.00 90.94 84 ILE A O 1
ATOM 647 N N . VAL A 1 85 ? -1.061 -5.109 6.658 1.00 94.56 85 VAL A N 1
ATOM 648 C CA . VAL A 1 85 ? -1.561 -3.766 6.943 1.00 94.56 85 VAL A CA 1
ATOM 649 C C . VAL A 1 85 ? -3.011 -3.640 6.483 1.00 94.56 85 VAL A C 1
ATOM 651 O O . VAL A 1 85 ? -3.476 -4.337 5.580 1.00 94.56 85 VAL A O 1
ATOM 654 N N . LYS A 1 86 ? -3.751 -2.754 7.142 1.00 95.81 86 LYS A N 1
ATOM 655 C CA . LYS A 1 86 ? -5.134 -2.414 6.800 1.00 95.81 86 LYS A CA 1
ATOM 656 C C . LYS A 1 86 ? -5.216 -1.211 5.888 1.00 95.81 86 LYS A C 1
ATOM 658 O O . LYS A 1 86 ? -6.106 -1.155 5.052 1.00 95.81 86 LYS A O 1
ATOM 663 N N . LYS A 1 87 ? -4.297 -0.264 6.047 1.00 95.81 87 LYS A N 1
ATOM 664 C CA . LYS A 1 87 ? -4.199 0.917 5.199 1.00 95.81 87 LYS A CA 1
ATOM 665 C C . LYS A 1 87 ? -2.742 1.256 4.977 1.00 95.81 87 LYS A C 1
ATOM 667 O O . LYS A 1 87 ? -1.927 1.088 5.886 1.00 95.81 87 LYS A O 1
ATOM 672 N N . ILE A 1 88 ? -2.450 1.774 3.798 1.00 95.31 88 ILE A N 1
ATOM 673 C CA . ILE A 1 88 ? -1.236 2.542 3.545 1.00 95.31 88 ILE A CA 1
ATOM 674 C C . ILE A 1 88 ? -1.655 3.944 3.136 1.00 95.31 88 ILE A C 1
ATOM 676 O O . ILE A 1 88 ? -2.707 4.124 2.524 1.00 95.31 88 ILE A O 1
ATOM 680 N N . ARG A 1 89 ? -0.840 4.934 3.467 1.00 94.50 89 ARG A N 1
ATOM 681 C CA . ARG A 1 89 ? -0.964 6.263 2.894 1.00 94.50 89 ARG A CA 1
ATOM 682 C C . ARG A 1 89 ? 0.374 6.732 2.374 1.00 94.50 89 ARG A C 1
ATOM 684 O O . ARG A 1 89 ? 1.407 6.448 2.980 1.00 94.50 89 ARG A O 1
ATOM 691 N N . VAL A 1 90 ? 0.331 7.424 1.248 1.00 92.94 90 VAL A N 1
ATOM 692 C CA . VAL A 1 90 ? 1.519 7.903 0.552 1.00 92.94 90 VAL A CA 1
ATOM 693 C C . VAL A 1 90 ? 1.366 9.389 0.293 1.00 92.94 90 VAL A C 1
ATOM 695 O O . VAL A 1 90 ? 0.315 9.827 -0.176 1.00 92.94 90 VAL A O 1
ATOM 698 N N . ARG A 1 91 ? 2.413 10.148 0.604 1.00 91.94 91 ARG A N 1
ATOM 699 C CA . ARG A 1 91 ? 2.560 11.552 0.229 1.00 91.94 91 ARG A CA 1
ATOM 700 C C . ARG A 1 91 ? 3.803 11.692 -0.636 1.00 91.94 91 ARG A C 1
ATOM 702 O O . ARG A 1 91 ? 4.854 11.176 -0.264 1.00 91.94 91 ARG A O 1
ATOM 709 N N . ILE A 1 92 ? 3.666 12.372 -1.767 1.00 85.94 92 ILE A N 1
ATOM 710 C CA . ILE A 1 92 ? 4.787 12.715 -2.647 1.00 85.94 92 ILE A CA 1
ATOM 711 C C . ILE A 1 92 ? 5.384 14.029 -2.137 1.00 85.94 92 ILE A C 1
ATOM 713 O O . ILE A 1 92 ? 4.637 14.967 -1.858 1.00 85.94 92 ILE A O 1
ATOM 717 N N . GLU A 1 93 ? 6.700 14.074 -1.967 1.00 87.25 93 GLU A N 1
ATOM 718 C CA . GLU A 1 93 ? 7.426 15.272 -1.538 1.00 87.25 93 GLU A CA 1
ATOM 719 C C . GLU A 1 93 ? 7.954 16.058 -2.752 1.00 87.25 93 GLU A C 1
ATOM 721 O O . GLU A 1 93 ? 7.892 15.595 -3.892 1.00 87.25 93 GLU A O 1
ATOM 726 N N . GLU A 1 94 ? 8.444 17.280 -2.523 1.00 84.31 94 GLU A N 1
ATOM 727 C CA . GLU A 1 94 ? 8.887 18.196 -3.590 1.00 84.31 94 GLU A CA 1
ATOM 728 C C . GLU A 1 94 ? 10.046 17.641 -4.435 1.00 84.31 94 GLU A C 1
ATOM 730 O O . GLU A 1 94 ? 10.206 18.019 -5.593 1.00 84.31 94 GLU A O 1
ATOM 735 N N . ASP A 1 95 ? 10.847 16.738 -3.867 1.00 82.12 95 ASP A N 1
ATOM 736 C CA . ASP A 1 95 ? 12.005 16.104 -4.503 1.00 82.12 95 ASP A CA 1
ATOM 737 C C . ASP A 1 95 ? 11.662 14.791 -5.228 1.00 82.12 95 ASP A C 1
ATOM 739 O O . ASP A 1 95 ? 12.554 13.990 -5.511 1.00 82.12 95 ASP A O 1
ATOM 743 N N . GLU A 1 96 ? 10.374 14.553 -5.499 1.00 74.25 96 GLU A N 1
ATOM 744 C CA . GLU A 1 96 ? 9.829 13.312 -6.066 1.00 74.25 96 GLU A CA 1
ATOM 745 C C . GLU A 1 96 ? 10.024 12.076 -5.169 1.00 74.25 96 GLU A C 1
ATOM 747 O O . GLU A 1 96 ? 9.627 10.967 -5.541 1.00 74.25 96 GLU A O 1
ATOM 752 N N . SER A 1 97 ? 10.585 12.238 -3.964 1.00 82.31 97 SER A N 1
ATOM 753 C CA . SER A 1 97 ? 10.562 11.187 -2.956 1.00 82.31 97 SER A CA 1
ATOM 754 C C . SER A 1 97 ? 9.146 11.007 -2.410 1.00 82.31 97 SER A C 1
ATOM 756 O O . SER A 1 97 ? 8.229 11.791 -2.672 1.00 82.31 97 SER A O 1
ATOM 758 N N . HIS A 1 98 ? 8.935 9.928 -1.662 1.00 84.81 98 HIS A N 1
ATOM 759 C CA . HIS A 1 98 ? 7.636 9.665 -1.072 1.00 84.81 98 HIS A CA 1
ATOM 760 C C . HIS A 1 98 ? 7.760 9.248 0.391 1.00 84.81 98 HIS A C 1
ATOM 762 O O . HIS A 1 98 ? 8.629 8.464 0.787 1.00 84.81 98 HIS A O 1
ATOM 768 N N . LEU A 1 99 ? 6.835 9.751 1.201 1.00 89.88 99 LEU A N 1
ATOM 769 C CA . LEU A 1 99 ? 6.630 9.323 2.571 1.00 89.88 99 LEU A CA 1
ATOM 770 C C . LEU A 1 99 ? 5.507 8.289 2.590 1.00 89.88 99 LEU A C 1
ATOM 772 O O . LEU A 1 99 ? 4.382 8.579 2.189 1.00 89.88 99 LEU A O 1
ATOM 776 N N . THR A 1 100 ? 5.812 7.089 3.079 1.00 91.69 100 THR A N 1
ATOM 777 C CA . THR A 1 100 ? 4.822 6.022 3.261 1.00 91.69 100 THR A CA 1
ATOM 778 C C . THR A 1 100 ? 4.550 5.811 4.739 1.00 91.69 100 THR A C 1
ATOM 780 O O . THR A 1 100 ? 5.469 5.645 5.546 1.00 91.69 100 THR A O 1
ATOM 783 N N . GLU A 1 101 ? 3.274 5.734 5.086 1.00 94.81 101 GLU A N 1
ATOM 784 C CA . GLU A 1 101 ? 2.821 5.325 6.407 1.00 94.81 101 GLU A CA 1
ATOM 785 C C . GLU A 1 101 ? 1.778 4.220 6.297 1.00 94.81 101 GLU A C 1
ATOM 787 O O . GLU A 1 101 ? 1.131 4.047 5.266 1.00 94.81 101 GLU A O 1
ATOM 792 N N . PHE A 1 102 ? 1.611 3.453 7.367 1.00 95.06 102 PHE A N 1
ATOM 793 C CA . PHE A 1 102 ? 0.662 2.350 7.405 1.00 95.06 102 PHE A CA 1
ATOM 794 C C . PHE A 1 102 ? -0.088 2.281 8.732 1.00 95.06 102 PHE A C 1
ATOM 796 O O . PHE A 1 102 ? 0.365 2.804 9.754 1.00 95.06 102 PHE A O 1
ATOM 803 N N . GLN A 1 103 ? -1.219 1.577 8.700 1.00 96.56 103 GLN A N 1
ATOM 804 C CA . GLN A 1 103 ? -1.968 1.154 9.882 1.00 96.56 103 GLN A CA 1
ATOM 805 C C . GLN A 1 103 ? -2.175 -0.355 9.853 1.00 96.56 103 GLN A C 1
ATOM 807 O O . GLN A 1 103 ? -2.507 -0.928 8.81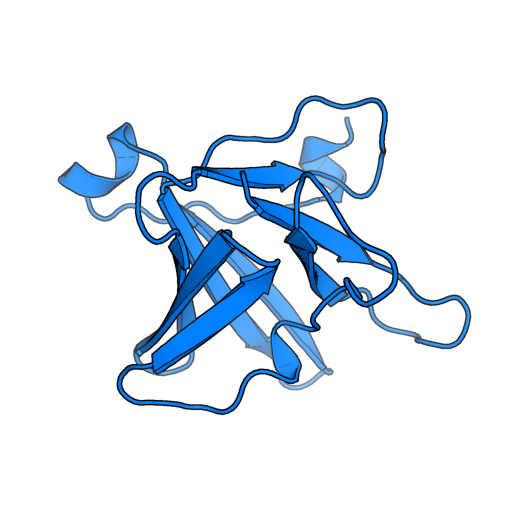2 1.00 96.56 103 GLN A O 1
ATOM 812 N N . GLN A 1 104 ? -2.026 -1.001 11.003 1.00 95.06 104 GLN A N 1
ATOM 813 C CA . GLN A 1 104 ? -2.461 -2.375 11.241 1.00 95.06 104 GLN A CA 1
ATOM 814 C C . GLN A 1 104 ? -3.812 -2.385 11.965 1.00 95.06 104 GLN A C 1
ATOM 816 O O . GLN A 1 104 ? -4.294 -1.343 12.398 1.00 95.06 104 GLN A O 1
ATOM 821 N N . GLU A 1 105 ? -4.402 -3.569 12.150 1.00 94.56 105 GLU A N 1
ATOM 822 C CA . GLU A 1 105 ? -5.671 -3.744 12.883 1.00 94.56 105 GLU A CA 1
ATOM 823 C C . GLU A 1 105 ? -5.682 -2.997 14.226 1.00 94.56 105 GLU A C 1
ATOM 825 O O . GLU A 1 105 ? -6.571 -2.197 14.501 1.00 94.56 105 GLU A O 1
ATOM 830 N N . LYS A 1 106 ? -4.630 -3.192 15.029 1.00 93.75 106 LYS A N 1
ATOM 831 C CA . LYS A 1 106 ? -4.467 -2.555 16.344 1.00 93.75 106 LYS A CA 1
ATOM 832 C C . LYS A 1 106 ? -4.400 -1.024 16.293 1.00 93.75 106 LYS A C 1
ATOM 834 O O . LYS A 1 106 ? -4.711 -0.376 17.284 1.00 93.75 106 LYS A O 1
ATOM 839 N N . ASP A 1 107 ? -3.984 -0.456 15.161 1.00 95.31 107 ASP A N 1
ATOM 840 C CA . ASP A 1 107 ? -3.799 0.985 15.001 1.00 95.31 107 ASP A CA 1
ATOM 841 C C . ASP A 1 107 ? -5.103 1.671 14.541 1.00 95.31 107 ASP A C 1
ATOM 843 O O . ASP A 1 107 ? -5.239 2.888 14.657 1.00 95.31 107 ASP A O 1
ATOM 847 N N . LEU A 1 108 ? -6.095 0.904 14.057 1.00 92.19 108 LEU A N 1
ATOM 848 C CA . LEU A 1 108 ? -7.379 1.444 13.595 1.00 92.19 108 LEU A CA 1
ATOM 849 C C . LEU A 1 108 ? -8.181 2.098 14.726 1.00 92.19 108 LEU A C 1
ATOM 851 O O . LEU A 1 108 ? -8.830 3.114 14.498 1.00 92.19 108 LEU A O 1
ATOM 855 N N . GLN A 1 109 ? -8.124 1.539 15.940 1.00 93.12 109 GLN A N 1
ATOM 856 C CA . GLN A 1 109 ? -8.862 2.064 17.096 1.00 93.12 109 GLN A CA 1
ATOM 857 C C . GLN A 1 109 ? -8.306 3.404 17.585 1.00 93.12 109 GLN A C 1
ATOM 859 O O . GLN A 1 109 ? -9.061 4.265 18.027 1.00 93.12 109 GLN A O 1
ATOM 864 N N . THR A 1 110 ? -6.988 3.580 17.512 1.00 95.06 110 THR A N 1
ATOM 865 C CA . THR A 1 110 ? -6.303 4.797 17.965 1.00 95.06 110 THR A CA 1
ATOM 866 C C . THR A 1 110 ? -6.135 5.824 16.850 1.00 95.06 110 THR A C 1
ATOM 868 O O . THR A 1 110 ? -5.786 6.969 17.123 1.00 95.06 110 THR A O 1
ATOM 871 N N . GLY A 1 111 ? -6.339 5.425 15.590 1.00 93.81 111 GLY A N 1
ATOM 872 C CA . GLY A 1 111 ? -6.031 6.248 14.425 1.00 93.81 111 GLY A CA 1
ATOM 873 C C . GLY A 1 111 ? -4.528 6.464 14.222 1.00 93.81 111 GLY A C 1
ATOM 874 O O . GLY A 1 111 ? -4.138 7.349 13.460 1.00 93.81 111 GLY A O 1
ATOM 875 N N . GLN A 1 112 ? -3.671 5.684 14.891 1.00 96.06 112 GLN A N 1
ATOM 876 C CA . GLN A 1 112 ? -2.225 5.866 14.821 1.00 96.06 112 GLN A CA 1
ATOM 877 C C . GLN A 1 112 ? -1.699 5.471 13.438 1.00 96.06 112 GLN A C 1
ATOM 879 O O . GLN A 1 112 ? -2.028 4.413 12.911 1.00 96.06 112 GLN A O 1
ATOM 884 N N . TRP A 1 113 ? -0.845 6.310 12.861 1.00 96.19 113 TRP A N 1
ATOM 885 C CA . TRP A 1 113 ? -0.093 5.987 11.653 1.00 96.19 113 TRP A CA 1
ATOM 886 C C . TRP A 1 113 ? 1.359 5.709 12.012 1.00 96.19 113 TRP A C 1
ATOM 888 O O . TRP A 1 113 ? 1.943 6.373 12.873 1.00 96.19 113 TRP A O 1
ATOM 898 N N . ARG A 1 114 ? 1.947 4.699 11.372 1.00 94.38 114 ARG A N 1
ATOM 899 C CA . ARG A 1 114 ? 3.344 4.321 11.582 1.00 94.38 114 ARG A CA 1
ATOM 900 C C . ARG A 1 114 ? 4.117 4.557 10.299 1.00 94.38 114 ARG A C 1
ATOM 902 O O . ARG A 1 114 ? 3.734 4.058 9.244 1.00 94.38 114 ARG A O 1
ATOM 909 N N . LYS A 1 115 ? 5.225 5.290 10.403 1.00 92.06 115 LYS A N 1
ATOM 910 C CA . LYS A 1 115 ? 6.133 5.501 9.276 1.00 92.06 115 LYS A CA 1
ATOM 911 C C . LYS A 1 115 ? 6.716 4.170 8.823 1.00 92.06 115 LYS A C 1
ATOM 913 O O . LYS A 1 115 ? 7.241 3.401 9.634 1.00 92.06 115 LYS A O 1
ATOM 918 N N . TRP A 1 116 ? 6.625 3.913 7.528 1.00 87.81 116 TRP A N 1
ATOM 919 C CA . TRP A 1 116 ? 7.318 2.806 6.904 1.00 87.81 116 TRP A CA 1
ATOM 920 C C . TRP A 1 116 ? 8.731 3.234 6.519 1.00 87.81 116 TRP A C 1
ATOM 922 O O . TRP A 1 116 ? 8.937 4.292 5.929 1.00 87.81 116 TRP A O 1
ATOM 932 N N . ASP A 1 117 ? 9.707 2.408 6.877 1.00 83.12 117 ASP A N 1
ATOM 933 C CA . ASP A 1 117 ? 11.107 2.605 6.522 1.00 83.12 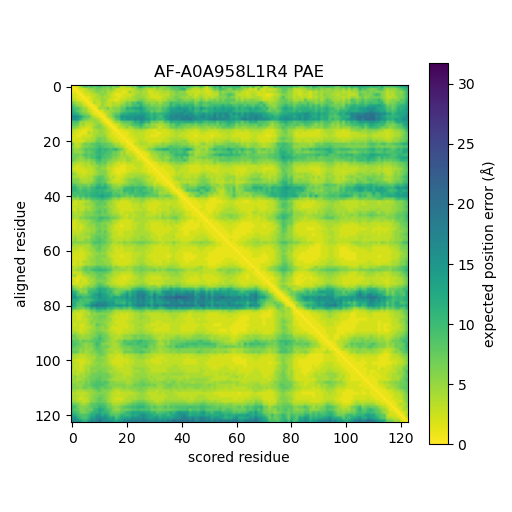117 ASP A CA 1
ATOM 934 C C . ASP A 1 117 ? 11.623 1.282 5.937 1.00 83.12 117 ASP A C 1
ATOM 936 O O . ASP A 1 117 ? 11.882 0.337 6.696 1.00 83.12 117 ASP A O 1
ATOM 940 N N . PRO A 1 118 ? 11.737 1.175 4.601 1.00 71.94 118 PRO A N 1
ATOM 941 C CA . PRO A 1 118 ? 12.103 -0.075 3.948 1.00 71.94 118 PRO A CA 1
ATOM 942 C C . PRO A 1 118 ? 13.521 -0.530 4.315 1.00 71.94 118 PRO A C 1
ATOM 944 O O . PRO A 1 118 ? 13.785 -1.728 4.308 1.00 71.94 118 PRO A O 1
ATOM 947 N N . VAL A 1 119 ? 14.423 0.388 4.690 1.00 70.38 119 VAL A N 1
ATOM 948 C CA . VAL A 1 119 ? 15.804 0.061 5.080 1.00 70.38 119 VAL A CA 1
ATOM 949 C C . VAL A 1 119 ? 15.846 -0.495 6.500 1.00 70.38 119 VAL A C 1
ATOM 951 O O . VAL A 1 119 ? 16.540 -1.480 6.755 1.00 70.38 119 VAL A O 1
ATOM 954 N N . LYS A 1 120 ? 15.090 0.096 7.435 1.00 68.00 120 LYS A N 1
ATOM 955 C CA . LYS A 1 120 ? 15.001 -0.425 8.811 1.00 68.00 120 LYS A CA 1
ATOM 956 C C . LYS A 1 120 ? 14.265 -1.756 8.885 1.00 68.00 120 LYS A C 1
ATOM 958 O O . LYS A 1 120 ? 14.631 -2.583 9.708 1.00 68.00 120 LYS A O 1
ATOM 963 N N . MET A 1 121 ? 13.257 -1.968 8.041 1.00 65.00 121 MET A N 1
ATOM 964 C CA . MET A 1 121 ? 12.509 -3.230 8.000 1.00 65.00 121 MET A CA 1
ATOM 965 C C . MET A 1 121 ? 13.227 -4.339 7.209 1.00 65.00 121 MET A C 1
ATOM 967 O O . MET A 1 121 ? 12.850 -5.507 7.297 1.00 65.00 121 MET A O 1
ATOM 971 N N . ALA A 1 122 ? 14.286 -3.988 6.472 1.00 53.03 122 ALA A N 1
ATOM 972 C CA . ALA A 1 122 ? 15.199 -4.917 5.809 1.00 53.03 122 ALA A CA 1
ATOM 973 C C . ALA A 1 122 ? 16.424 -5.313 6.664 1.00 53.03 122 ALA A C 1
ATOM 975 O O . ALA A 1 122 ? 17.310 -5.996 6.151 1.00 53.03 122 ALA A O 1
ATOM 976 N N . LYS A 1 123 ? 16.487 -4.937 7.951 1.00 46.78 123 LYS A N 1
ATOM 977 C CA . LYS A 1 123 ? 17.439 -5.493 8.935 1.00 46.78 123 LYS A CA 1
ATOM 978 C C . LYS A 1 123 ? 16.740 -6.478 9.851 1.00 46.78 123 LYS A C 1
ATOM 980 O O . LYS A 1 123 ? 17.306 -7.576 10.007 1.00 46.78 123 LYS A O 1
#

Sequence (123 aa):
MILAYVHRSPTERVAELCLLASKPDRFSVPIPVFATPGTKGGVLLVGPHEAVTVVEDGEWRVFTPVEPSHLFLTPPQPDRPGLIVKKIRVRIEEDESHLTEFQQEKDLQTGQWRKWDPVKMAK

Foldseek 3Di:
DKEWEWDDDPPDPAIFTWIFDPDDDPPQDTHTPVPDDADCWDWDDRHPPWIWIWHDDPQKTKTATDPPDWYFYAAPDPPDGTDTFGMKIWGQDPVRYIWIWTHHPVCVVVVDIHTDDSVVSVD

pLDDT: mean 84.26, std 10.97, range [46.78, 96.56]

Radius of gyration: 13.65 Å; Cα contacts (8 Å, |Δi|>4): 258; chains: 1; bounding box: 30×32×36 Å

Mean predicted aligned error: 5.53 Å